Protein AF-A0A3N2QDL2-F1 (afdb_monomer_lite)

pLDDT: mean 72.9, std 15.73, range [26.03, 93.75]

Secondary structure (DSSP, 8-state):
------HHHHHHHHHHHHHHHHHHHHHHHHHHTT-HHHHHHHHHHHHHHHHHHHHHHHHHHHHH--EEE-SSEEEETTT-SS-EEGGGEEEEEEEEEE-TTSPEEEEEEEEETTHHHH--HHHHHHHHHH----GGGGS--

Sequence (141 aa):
MVLTKEKGGLKLLMAICVVLPVYAHGYSAWKGGFTEAGFQVHLYILPFSILFFLFALSIHRSLRNRLAVTDSGLLVEDFSKVEFPWDVIERVSTRPQLLPRGGACLWLVLKTECDSKYTNRKVRKLNRLIGEVDPEIWTGA

Structure (mmCIF, N/CA/C/O backbone):
data_AF-A0A3N2QDL2-F1
#
_entry.id   AF-A0A3N2QDL2-F1
#
loop_
_atom_site.group_PDB
_atom_site.id
_atom_site.type_symbol
_atom_site.label_atom_id
_atom_site.label_alt_id
_atom_site.label_comp_id
_atom_site.label_asym_id
_atom_site.label_entity_id
_atom_site.label_seq_id
_atom_site.pdbx_PDB_ins_code
_atom_site.Cartn_x
_atom_site.Cartn_y
_atom_site.Cartn_z
_atom_site.occupancy
_atom_site.B_iso_or_equiv
_atom_site.auth_seq_id
_atom_site.auth_comp_id
_atom_site.auth_asym_id
_atom_site.auth_atom_id
_atom_site.pdbx_PDB_model_num
ATOM 1 N N . MET A 1 1 ? -23.659 -2.193 9.925 1.00 26.03 1 MET A N 1
ATOM 2 C CA . MET A 1 1 ? -23.364 -1.491 8.635 1.00 26.03 1 MET A CA 1
ATOM 3 C C . MET A 1 1 ? -21.858 -1.474 8.354 1.00 2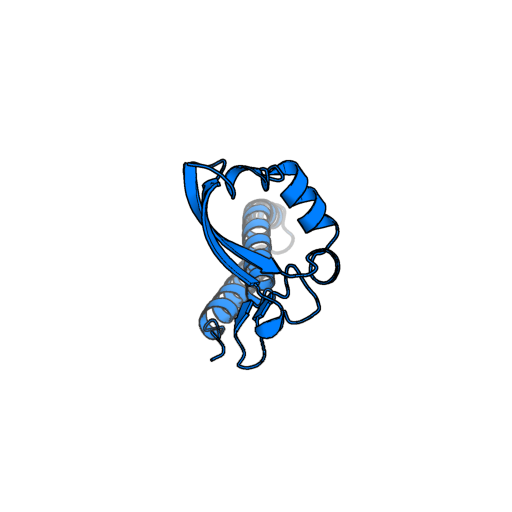6.03 1 MET A C 1
ATOM 5 O O . MET A 1 1 ? -21.137 -0.696 8.964 1.00 26.03 1 MET A O 1
ATOM 9 N N . VAL A 1 2 ? -21.373 -2.306 7.425 1.00 35.72 2 VAL A N 1
ATOM 10 C CA . VAL A 1 2 ? -19.939 -2.376 7.085 1.00 35.72 2 VAL A CA 1
ATOM 11 C C . VAL A 1 2 ? -19.567 -1.192 6.194 1.00 35.72 2 VAL A C 1
ATOM 13 O O . VAL A 1 2 ? -19.998 -1.126 5.046 1.00 35.72 2 VAL A O 1
ATOM 16 N N . LEU A 1 3 ? -18.744 -0.264 6.692 1.00 41.47 3 LEU A N 1
ATOM 17 C CA . LEU A 1 3 ? -18.100 0.762 5.863 1.00 41.47 3 LEU A CA 1
ATOM 18 C C . LEU A 1 3 ? -17.105 0.086 4.907 1.00 41.47 3 LEU A C 1
ATOM 20 O O . LEU A 1 3 ? -15.909 -0.033 5.175 1.00 41.47 3 LEU A O 1
ATOM 24 N N . THR A 1 4 ? -17.596 -0.422 3.780 1.00 46.66 4 THR A N 1
ATOM 25 C CA . THR A 1 4 ? -16.740 -1.001 2.750 1.00 46.66 4 THR A CA 1
ATOM 26 C C . THR A 1 4 ? -16.105 0.123 1.947 1.00 46.66 4 THR A C 1
ATOM 28 O O . THR A 1 4 ? -16.754 0.741 1.109 1.00 46.66 4 THR A O 1
ATOM 31 N N . LYS A 1 5 ? -14.813 0.375 2.181 1.00 56.22 5 LYS A N 1
ATOM 32 C CA . LYS A 1 5 ? -13.988 1.227 1.313 1.00 56.22 5 LYS A CA 1
ATOM 33 C C . LYS A 1 5 ? -14.147 0.746 -0.132 1.00 56.22 5 LYS A C 1
ATOM 35 O O . LYS A 1 5 ? -13.965 -0.447 -0.381 1.00 56.22 5 LYS A O 1
ATOM 40 N N . GLU A 1 6 ? -14.482 1.630 -1.067 1.00 61.78 6 GLU A N 1
ATOM 41 C CA . GLU A 1 6 ? -14.638 1.265 -2.475 1.00 61.78 6 GLU A CA 1
ATOM 42 C C . GLU A 1 6 ? -13.274 0.821 -3.033 1.00 61.78 6 GLU A C 1
ATOM 44 O O . GLU A 1 6 ? -12.347 1.609 -3.224 1.00 61.78 6 GLU A O 1
ATOM 49 N N . LYS A 1 7 ? -13.087 -0.495 -3.191 1.00 64.62 7 LYS A N 1
ATOM 50 C CA . LYS A 1 7 ? -11.758 -1.078 -3.468 1.00 64.62 7 LYS A CA 1
ATOM 51 C C . LYS A 1 7 ? -11.378 -1.029 -4.948 1.00 64.62 7 LYS A C 1
ATOM 53 O O . LYS A 1 7 ? -10.223 -1.301 -5.266 1.00 64.62 7 LYS A O 1
ATOM 58 N N . GLY A 1 8 ? -12.327 -0.733 -5.839 1.00 70.56 8 GLY A N 1
ATOM 59 C CA . GLY A 1 8 ? -12.140 -0.792 -7.293 1.00 70.56 8 GLY A CA 1
ATOM 60 C C . GLY A 1 8 ? -11.048 0.157 -7.787 1.00 70.56 8 GLY A C 1
ATOM 61 O O . GLY A 1 8 ? -10.053 -0.296 -8.352 1.00 70.56 8 GLY A O 1
ATOM 62 N N . GLY A 1 9 ? -11.179 1.454 -7.487 1.00 79.06 9 GLY A N 1
ATOM 63 C CA . GLY A 1 9 ? -10.222 2.477 -7.932 1.00 79.06 9 GLY A CA 1
ATOM 64 C C . GLY A 1 9 ? -8.813 2.296 -7.357 1.00 79.06 9 GLY A C 1
ATOM 65 O O . GLY A 1 9 ? -7.826 2.424 -8.075 1.00 79.06 9 GLY A O 1
ATOM 66 N N . LEU A 1 10 ? -8.701 1.903 -6.085 1.00 80.12 10 LEU A N 1
ATOM 67 C CA . LEU A 1 10 ? -7.406 1.651 -5.438 1.00 80.12 10 LEU A CA 1
ATOM 68 C C . LEU A 1 10 ? -6.683 0.425 -6.022 1.00 80.12 10 LEU A C 1
ATOM 70 O O . LEU A 1 10 ? -5.460 0.442 -6.151 1.00 80.12 10 LEU A O 1
ATOM 74 N N . LYS A 1 11 ? -7.417 -0.628 -6.409 1.00 82.50 11 LYS A N 1
ATOM 75 C CA . LYS A 1 11 ? -6.836 -1.792 -7.101 1.00 82.50 11 LYS A CA 1
ATOM 76 C C . LYS A 1 11 ? -6.331 -1.428 -8.497 1.00 82.50 11 LYS A C 1
ATOM 78 O O . LYS A 1 11 ? -5.246 -1.868 -8.867 1.00 82.50 11 LYS A O 1
ATOM 83 N N . LEU A 1 12 ? -7.085 -0.616 -9.240 1.00 86.56 12 LEU A N 1
ATOM 84 C CA . LEU A 1 12 ? -6.667 -0.114 -10.551 1.00 86.56 12 LEU A CA 1
ATOM 85 C C . LEU A 1 12 ? -5.404 0.748 -10.435 1.00 86.56 12 LEU A C 1
ATOM 87 O O . LEU A 1 12 ? -4.447 0.538 -11.175 1.00 86.56 12 LEU A O 1
ATOM 91 N N . LEU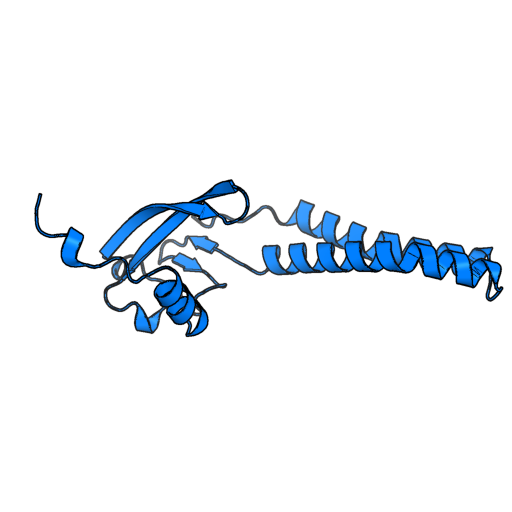 A 1 13 ? -5.366 1.661 -9.462 1.00 85.62 13 LEU A N 1
ATOM 92 C CA . LEU A 1 13 ? -4.204 2.511 -9.202 1.00 85.62 13 LEU A CA 1
ATOM 93 C C . LEU A 1 13 ? -2.960 1.680 -8.858 1.00 85.62 13 LEU A C 1
ATOM 95 O O . LEU A 1 13 ? -1.889 1.913 -9.409 1.00 85.62 13 LEU A O 1
ATOM 99 N N . MET A 1 14 ? -3.111 0.659 -8.009 1.00 88.69 14 MET A N 1
ATOM 100 C CA . MET A 1 14 ? -2.035 -0.286 -7.698 1.00 88.69 14 MET A CA 1
ATOM 101 C C . MET A 1 14 ? -1.534 -1.016 -8.955 1.00 88.69 14 MET A C 1
ATOM 103 O O . MET A 1 14 ? -0.325 -1.162 -9.124 1.00 88.69 14 MET A O 1
ATOM 107 N N . ALA A 1 15 ? -2.436 -1.446 -9.844 1.00 89.62 15 ALA A N 1
ATOM 108 C CA . ALA A 1 15 ? -2.067 -2.096 -11.100 1.00 89.62 15 ALA A CA 1
ATOM 109 C C . ALA A 1 15 ? -1.272 -1.154 -12.017 1.00 89.62 15 ALA A C 1
ATOM 111 O O . ALA A 1 15 ? -0.216 -1.544 -12.512 1.00 89.62 15 ALA A O 1
ATOM 112 N N . ILE A 1 16 ? -1.713 0.098 -12.176 1.00 90.62 16 ILE A N 1
ATOM 113 C CA . ILE A 1 16 ? -0.987 1.120 -12.948 1.00 90.62 16 ILE A CA 1
ATOM 114 C C . ILE A 1 16 ? 0.423 1.307 -12.383 1.00 90.62 16 ILE A C 1
ATOM 116 O O . ILE A 1 16 ? 1.395 1.285 -13.136 1.00 90.62 16 ILE A O 1
ATOM 120 N N . CYS A 1 17 ? 0.556 1.422 -11.060 1.00 91.31 17 CYS A N 1
ATOM 121 C CA . CYS A 1 17 ? 1.852 1.635 -10.428 1.00 91.31 17 CYS A CA 1
ATOM 122 C C . CYS A 1 17 ? 2.838 0.476 -10.615 1.00 91.31 17 CYS A C 1
ATOM 124 O O . CYS A 1 17 ? 4.040 0.703 -10.573 1.00 91.31 17 CYS A O 1
ATOM 126 N N . VAL A 1 18 ? 2.360 -0.750 -10.827 1.00 91.25 18 VAL A N 1
ATOM 127 C CA . VAL A 1 18 ? 3.220 -1.915 -11.085 1.00 91.25 18 VAL A CA 1
ATOM 128 C C . VAL A 1 18 ? 3.525 -2.065 -12.574 1.00 91.25 18 VAL A C 1
ATOM 130 O O . VAL A 1 18 ? 4.667 -2.321 -12.948 1.00 91.25 18 VAL A O 1
ATOM 133 N N . VAL A 1 19 ? 2.520 -1.897 -13.434 1.00 93.75 19 VAL A N 1
ATOM 134 C CA . VAL A 1 19 ? 2.649 -2.135 -14.878 1.00 93.75 19 VAL A CA 1
ATOM 135 C C . VAL A 1 19 ? 3.491 -1.058 -15.552 1.00 93.75 19 VAL A C 1
ATOM 137 O O . VAL A 1 19 ? 4.300 -1.376 -16.418 1.00 93.75 19 VAL A O 1
ATOM 140 N N . LEU A 1 20 ? 3.338 0.206 -15.157 1.00 91.94 20 LEU A N 1
ATOM 141 C CA . LEU A 1 20 ? 3.968 1.334 -15.842 1.00 91.94 20 LEU A CA 1
ATOM 142 C C . LEU A 1 20 ? 5.510 1.298 -15.761 1.00 91.94 20 LEU A C 1
ATOM 144 O O . LEU A 1 20 ? 6.150 1.420 -16.809 1.00 91.94 20 LEU A O 1
ATOM 148 N N . PRO A 1 21 ? 6.131 1.014 -14.597 1.00 91.50 21 PRO A N 1
ATOM 149 C CA . PRO A 1 21 ? 7.570 0.764 -14.518 1.00 91.50 21 PRO A CA 1
ATOM 150 C C . PRO A 1 21 ? 8.023 -0.448 -15.338 1.00 91.50 21 PRO A C 1
ATOM 152 O O . PRO A 1 21 ? 8.994 -0.359 -16.087 1.00 91.50 21 PRO A O 1
ATOM 155 N N . VAL A 1 22 ? 7.311 -1.578 -15.241 1.00 91.19 22 VAL A N 1
ATOM 156 C CA . VAL A 1 22 ? 7.663 -2.810 -15.971 1.00 91.19 22 VAL A CA 1
ATOM 157 C C . VAL A 1 22 ? 7.632 -2.570 -17.477 1.00 91.19 22 VAL A C 1
ATOM 159 O O . VAL A 1 22 ? 8.550 -2.982 -18.182 1.00 91.19 22 VAL A O 1
ATOM 162 N N . TYR A 1 23 ? 6.623 -1.848 -17.963 1.00 92.12 23 TYR A N 1
ATOM 163 C CA . TYR A 1 23 ? 6.519 -1.455 -19.361 1.00 92.12 23 TYR A CA 1
ATOM 164 C C . TYR A 1 23 ? 7.664 -0.528 -19.781 1.00 92.12 23 TYR A C 1
ATOM 166 O O . TYR A 1 23 ? 8.270 -0.758 -20.823 1.00 92.12 23 TYR A O 1
ATOM 174 N N . ALA A 1 24 ? 8.015 0.476 -18.970 1.00 90.06 24 ALA A N 1
ATOM 175 C CA . ALA A 1 24 ? 9.121 1.388 -19.270 1.00 90.06 24 ALA A CA 1
ATOM 176 C C . ALA A 1 24 ? 10.466 0.648 -19.384 1.00 90.06 24 ALA A C 1
ATOM 178 O O . ALA A 1 24 ? 11.219 0.866 -20.336 1.00 90.06 24 ALA A O 1
ATOM 179 N N . HIS A 1 25 ? 10.742 -0.283 -18.466 1.00 89.62 25 HIS A N 1
ATOM 180 C CA . HIS A 1 25 ? 11.914 -1.151 -18.562 1.00 89.62 25 HIS A CA 1
ATOM 181 C C . HIS A 1 25 ? 11.820 -2.082 -19.787 1.00 89.62 25 HIS A C 1
ATOM 183 O O . HIS A 1 25 ? 12.756 -2.143 -20.577 1.00 89.62 25 HIS A O 1
ATOM 189 N N . GLY A 1 26 ? 10.692 -2.754 -20.020 1.00 88.00 26 GLY A N 1
ATOM 190 C CA . GLY A 1 26 ? 10.520 -3.639 -21.178 1.00 88.00 26 GLY A CA 1
ATOM 191 C C . GLY A 1 26 ? 10.706 -2.923 -22.521 1.00 88.00 26 GLY A C 1
ATOM 192 O O . GLY A 1 26 ? 11.390 -3.432 -23.405 1.00 88.00 26 GLY A O 1
ATOM 193 N N . TYR A 1 27 ? 10.168 -1.710 -22.654 1.00 88.12 27 TYR A N 1
ATOM 194 C CA . TYR A 1 27 ? 10.307 -0.885 -23.852 1.00 88.12 27 TYR A CA 1
ATOM 195 C C . TYR A 1 27 ? 11.752 -0.420 -24.068 1.00 88.12 27 TYR A C 1
ATOM 197 O O . TYR A 1 27 ? 12.261 -0.501 -25.185 1.00 88.12 27 TYR A O 1
ATOM 205 N N . SER A 1 28 ? 12.432 0.019 -23.002 1.00 85.62 28 SER A N 1
ATOM 206 C CA . SER A 1 28 ? 13.849 0.397 -23.058 1.00 85.62 28 SER A CA 1
ATOM 207 C C . SER A 1 28 ? 14.729 -0.784 -23.473 1.00 85.62 28 SER A C 1
ATOM 209 O O . SER A 1 28 ? 15.561 -0.640 -24.365 1.00 85.62 28 SER A O 1
ATOM 211 N N . ALA A 1 29 ? 14.492 -1.970 -22.905 1.00 85.94 29 ALA A N 1
ATOM 212 C CA . ALA A 1 29 ? 15.225 -3.183 -23.255 1.00 85.94 29 ALA A CA 1
ATOM 213 C C . ALA A 1 29 ? 14.958 -3.619 -24.706 1.00 85.94 29 ALA A C 1
ATOM 215 O O . ALA A 1 29 ? 15.888 -3.996 -25.415 1.00 85.94 29 ALA A O 1
ATOM 216 N N . TRP A 1 30 ? 13.710 -3.516 -25.178 1.00 85.69 30 TRP A N 1
ATOM 217 C CA . TRP A 1 30 ? 13.354 -3.817 -26.567 1.00 85.69 30 TRP A CA 1
ATOM 218 C C . TRP A 1 30 ? 14.048 -2.863 -27.542 1.00 85.69 30 TRP A C 1
ATOM 220 O O . TRP A 1 30 ? 14.642 -3.303 -28.524 1.00 85.69 30 TRP A O 1
ATOM 230 N N . LYS A 1 31 ? 13.932 -1.547 -27.325 1.00 84.62 31 LYS A N 1
ATOM 231 C CA . LYS A 1 31 ? 14.411 -0.534 -28.278 1.00 84.62 31 LYS A CA 1
ATOM 232 C C . LYS A 1 31 ? 15.917 -0.309 -28.215 1.00 84.62 31 LYS A C 1
ATOM 234 O O . LYS A 1 31 ? 16.525 -0.097 -29.257 1.00 84.62 31 LYS A O 1
ATOM 239 N N . GLY A 1 32 ? 16.493 -0.315 -27.018 1.00 71.88 32 GLY A N 1
ATOM 240 C CA . GLY A 1 32 ? 17.912 -0.044 -26.792 1.00 71.88 32 GLY A CA 1
ATOM 241 C C . GLY A 1 32 ? 18.799 -1.288 -26.801 1.00 71.88 32 GLY A C 1
ATOM 242 O O . GLY A 1 32 ? 20.015 -1.157 -26.946 1.00 71.88 32 GLY A O 1
ATOM 243 N N . GLY A 1 33 ? 18.223 -2.486 -26.651 1.00 72.31 33 GLY A N 1
ATOM 244 C CA . GLY A 1 33 ? 18.987 -3.718 -26.454 1.00 72.31 33 GLY A CA 1
ATOM 245 C C . GLY A 1 33 ? 19.887 -3.659 -25.212 1.00 72.31 33 GLY A C 1
ATOM 246 O O . GLY A 1 33 ? 19.727 -2.809 -24.338 1.00 72.31 33 GLY A O 1
ATOM 247 N N . PHE A 1 34 ? 20.883 -4.544 -25.148 1.00 74.94 34 PHE A N 1
ATOM 248 C CA . PHE A 1 34 ? 21.897 -4.561 -24.082 1.00 74.94 34 PHE A CA 1
ATOM 249 C C . PHE A 1 34 ? 23.086 -3.647 -24.410 1.00 74.94 34 PHE A C 1
ATOM 251 O O . PHE A 1 34 ? 24.242 -4.059 -24.358 1.00 74.94 34 PHE A O 1
ATOM 258 N N . THR A 1 35 ? 22.798 -2.410 -24.805 1.00 83.81 35 THR A N 1
ATOM 259 C CA . THR A 1 35 ? 23.816 -1.387 -25.078 1.00 83.81 35 THR A CA 1
ATOM 260 C C . THR A 1 35 ? 24.076 -0.539 -23.836 1.00 83.81 35 THR A C 1
ATOM 262 O O . THR A 1 35 ? 23.216 -0.416 -22.964 1.00 83.81 35 THR A O 1
ATOM 265 N N . GLU A 1 36 ? 25.250 0.087 -23.751 1.00 84.62 36 GLU A N 1
ATOM 266 C CA . GLU A 1 36 ? 25.611 0.972 -22.633 1.00 84.62 36 GLU A CA 1
ATOM 267 C C . GLU A 1 36 ? 24.612 2.131 -22.466 1.00 84.62 36 GLU A C 1
ATOM 269 O O . GLU A 1 36 ? 24.172 2.424 -21.354 1.00 84.62 36 GLU A O 1
ATOM 274 N N . ALA A 1 37 ? 24.155 2.713 -23.580 1.00 81.31 37 ALA A N 1
ATOM 275 C CA . ALA A 1 37 ? 23.099 3.723 -23.584 1.00 81.31 37 ALA A CA 1
ATOM 276 C C . ALA A 1 37 ? 21.763 3.176 -23.038 1.00 81.31 37 ALA A C 1
ATOM 278 O O . ALA A 1 37 ? 21.093 3.848 -22.254 1.00 81.31 37 ALA A O 1
ATOM 279 N N . GLY A 1 38 ? 21.393 1.938 -23.388 1.00 80.12 38 GLY A N 1
ATOM 280 C CA . GLY A 1 38 ? 20.221 1.261 -22.824 1.00 80.12 38 GLY A CA 1
ATOM 281 C C . GLY A 1 38 ? 20.335 1.051 -21.310 1.00 80.12 38 GLY A C 1
ATOM 282 O O . GLY A 1 38 ? 19.386 1.320 -20.570 1.00 80.12 38 GLY A O 1
ATOM 283 N N . PHE A 1 39 ? 21.514 0.653 -20.822 1.00 83.19 39 PHE A N 1
ATOM 284 C CA . PHE A 1 39 ? 21.786 0.523 -19.387 1.00 83.19 39 PHE A CA 1
ATOM 285 C C . PHE A 1 39 ? 21.689 1.858 -18.640 1.00 83.19 39 PHE A C 1
ATOM 287 O O . PHE A 1 39 ? 21.114 1.899 -17.550 1.00 83.19 39 PHE A O 1
ATOM 294 N N . GLN A 1 40 ? 22.179 2.957 -19.221 1.00 87.38 40 GLN A N 1
ATOM 295 C CA . GLN A 1 40 ? 22.040 4.289 -18.623 1.00 87.38 40 GLN A CA 1
ATOM 296 C C . GLN A 1 40 ? 20.570 4.689 -18.468 1.00 87.38 40 GLN A C 1
ATOM 298 O O . GLN A 1 40 ? 20.160 5.124 -17.393 1.00 87.38 40 GLN A O 1
ATOM 303 N N . VAL A 1 41 ? 19.745 4.469 -19.495 1.00 86.00 41 VAL A N 1
ATOM 304 C CA . VAL A 1 41 ? 18.300 4.742 -19.428 1.00 86.00 41 VAL A CA 1
ATOM 305 C C . VAL A 1 41 ? 17.636 3.926 -18.314 1.0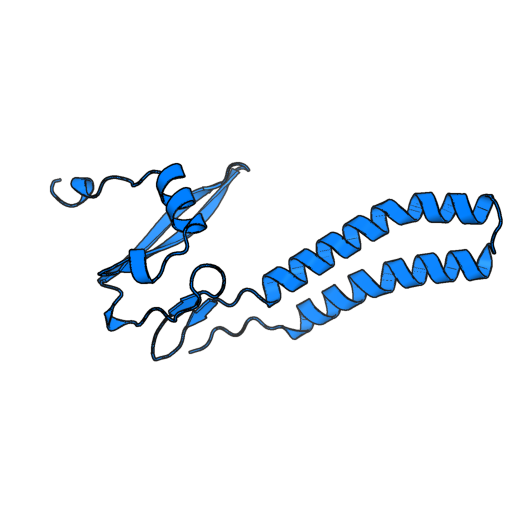0 86.00 41 VAL A C 1
ATOM 307 O O . VAL A 1 41 ? 16.847 4.467 -17.538 1.00 86.00 41 VAL A O 1
ATOM 310 N N . HIS A 1 42 ? 17.999 2.652 -18.151 1.00 86.38 42 HIS A N 1
ATOM 311 C CA . HIS A 1 42 ? 17.495 1.832 -17.049 1.00 86.38 42 HIS A CA 1
ATOM 312 C C . HIS A 1 42 ? 17.876 2.362 -15.665 1.00 86.38 42 HIS A C 1
ATOM 314 O O . HIS A 1 42 ? 17.030 2.341 -14.769 1.00 86.38 42 HIS A O 1
ATOM 320 N N . LEU A 1 43 ? 19.107 2.852 -15.488 1.00 88.06 43 LEU A N 1
ATOM 321 C CA . LEU A 1 43 ? 19.558 3.453 -14.230 1.00 88.06 43 LEU A CA 1
ATOM 322 C C . LEU A 1 43 ? 18.760 4.716 -13.883 1.00 88.06 43 LEU A C 1
ATOM 324 O O . LEU A 1 43 ? 18.425 4.913 -12.717 1.00 88.06 43 LEU A O 1
ATOM 328 N N . TYR A 1 44 ? 18.391 5.525 -14.879 1.00 89.31 44 TYR A N 1
ATOM 329 C CA . TYR A 1 44 ? 17.540 6.700 -14.668 1.00 89.31 44 TYR A CA 1
ATOM 330 C C . TYR A 1 44 ? 16.087 6.342 -14.331 1.00 89.31 44 TYR A C 1
ATOM 332 O O . TYR A 1 44 ? 15.463 7.031 -13.525 1.00 89.31 44 TYR A O 1
ATOM 340 N N . ILE A 1 45 ? 15.541 5.265 -14.906 1.00 89.38 45 ILE A N 1
ATOM 341 C CA . ILE A 1 45 ? 14.158 4.823 -14.650 1.00 89.38 45 ILE A CA 1
ATOM 342 C C . ILE A 1 45 ? 14.036 4.122 -13.286 1.00 89.38 45 ILE A C 1
ATOM 344 O O . ILE A 1 45 ? 13.026 4.281 -12.598 1.00 89.38 45 ILE A O 1
ATOM 348 N N . LEU A 1 46 ? 15.070 3.392 -12.855 1.00 90.25 46 LEU A N 1
ATOM 349 C CA . LEU A 1 46 ? 15.086 2.597 -11.623 1.00 90.25 46 LEU A CA 1
ATOM 350 C C . LEU A 1 46 ? 14.570 3.329 -10.361 1.00 90.25 46 LEU A C 1
ATOM 352 O O . LEU A 1 46 ? 13.711 2.763 -9.678 1.00 90.25 46 LEU A O 1
ATOM 356 N N . PRO A 1 47 ? 15.019 4.553 -10.011 1.00 91.94 47 PRO A N 1
ATOM 357 C CA . PRO A 1 47 ? 14.522 5.247 -8.822 1.00 91.94 47 PRO A CA 1
ATOM 358 C C . PRO A 1 47 ? 13.024 5.561 -8.901 1.00 91.94 47 PRO A C 1
ATOM 360 O O . PRO A 1 47 ? 12.314 5.412 -7.905 1.00 91.94 47 PRO A O 1
ATOM 363 N N . PHE A 1 48 ? 12.514 5.924 -10.082 1.00 89.12 48 PHE A N 1
ATOM 364 C CA . PHE A 1 48 ? 11.079 6.125 -10.279 1.00 89.12 48 PHE A CA 1
ATOM 365 C C . PHE A 1 48 ? 10.326 4.808 -10.102 1.00 89.12 48 PHE A C 1
ATOM 367 O O . PHE A 1 48 ? 9.352 4.766 -9.352 1.00 89.12 48 PHE A O 1
ATOM 374 N N . SER A 1 49 ? 10.817 3.715 -10.689 1.00 90.62 49 SER A N 1
ATOM 375 C CA . SER A 1 49 ? 10.250 2.377 -10.502 1.00 90.62 49 SER A CA 1
ATOM 376 C C . SER A 1 49 ? 10.127 2.015 -9.021 1.00 90.62 49 SER A C 1
ATOM 378 O O . SER A 1 49 ? 9.060 1.594 -8.577 1.00 90.62 49 SER A O 1
ATOM 380 N N . ILE A 1 50 ? 11.177 2.251 -8.228 1.00 91.88 50 ILE A N 1
ATOM 381 C CA . ILE A 1 50 ? 11.170 2.000 -6.779 1.00 91.88 50 ILE A CA 1
ATOM 382 C C . ILE A 1 50 ? 10.073 2.814 -6.082 1.00 91.88 50 ILE A C 1
ATOM 384 O O . ILE A 1 50 ? 9.316 2.254 -5.288 1.00 91.88 50 ILE A O 1
ATOM 388 N N . LEU A 1 51 ? 9.940 4.109 -6.383 1.00 91.94 51 LEU A N 1
ATOM 389 C CA . LEU A 1 51 ? 8.895 4.955 -5.795 1.00 91.94 51 LEU A CA 1
ATOM 390 C C . LEU A 1 51 ? 7.489 4.446 -6.131 1.00 91.94 51 LEU A C 1
ATOM 392 O O . LEU A 1 51 ? 6.636 4.360 -5.245 1.00 91.94 51 LEU A O 1
ATOM 396 N N . PHE A 1 52 ? 7.260 4.049 -7.381 1.00 91.25 52 PHE A N 1
ATOM 397 C CA . PHE A 1 52 ? 5.992 3.475 -7.825 1.00 91.25 52 PHE A CA 1
ATOM 398 C C . PHE A 1 52 ? 5.670 2.154 -7.107 1.00 91.25 52 PHE A C 1
ATOM 400 O O . PHE A 1 52 ? 4.540 1.968 -6.646 1.00 91.25 52 PHE A O 1
ATOM 407 N N . PHE A 1 53 ? 6.657 1.273 -6.915 1.00 91.06 53 PHE A N 1
ATOM 408 C CA . PHE A 1 53 ? 6.480 0.040 -6.140 1.00 91.06 53 PHE A CA 1
ATOM 409 C C . PHE A 1 53 ? 6.211 0.306 -4.656 1.00 91.06 53 PHE A C 1
ATOM 411 O O . PHE A 1 53 ? 5.335 -0.331 -4.068 1.00 91.06 53 PHE A O 1
ATOM 418 N N . LEU A 1 54 ? 6.910 1.263 -4.040 1.00 90.38 54 LEU A N 1
ATOM 419 C CA . LEU A 1 54 ? 6.654 1.668 -2.655 1.00 90.38 54 LEU A CA 1
ATOM 420 C C . LEU A 1 54 ? 5.241 2.239 -2.490 1.00 90.38 54 LEU A C 1
ATOM 422 O O . LEU A 1 54 ? 4.561 1.943 -1.504 1.00 90.38 54 LEU A O 1
ATOM 426 N N . PHE A 1 55 ? 4.770 3.011 -3.468 1.00 88.38 55 PHE A N 1
ATOM 427 C CA . PHE A 1 55 ? 3.415 3.546 -3.474 1.00 88.38 55 PHE A CA 1
ATOM 428 C C . PHE A 1 55 ? 2.361 2.442 -3.642 1.00 88.38 55 PHE A C 1
ATOM 430 O O . PHE A 1 55 ? 1.411 2.379 -2.858 1.00 88.38 55 PHE A O 1
ATOM 437 N N . ALA A 1 56 ? 2.568 1.504 -4.571 1.00 88.94 56 ALA A N 1
ATOM 438 C CA . ALA A 1 56 ? 1.720 0.322 -4.725 1.00 88.94 56 ALA A CA 1
ATOM 439 C C . ALA A 1 56 ? 1.663 -0.513 -3.434 1.00 88.94 56 ALA A C 1
ATOM 441 O O . ALA A 1 56 ? 0.586 -0.940 -3.016 1.00 88.94 56 ALA A O 1
ATOM 442 N N . LEU A 1 57 ? 2.799 -0.691 -2.751 1.00 86.81 57 LEU A N 1
ATOM 443 C CA . LEU A 1 57 ? 2.875 -1.389 -1.467 1.00 86.81 57 LEU A CA 1
ATOM 444 C C . LEU A 1 57 ? 2.096 -0.654 -0.366 1.00 86.81 57 LEU A C 1
ATOM 446 O O . LEU A 1 57 ? 1.430 -1.295 0.448 1.00 86.81 57 LEU A O 1
ATOM 450 N N . SER A 1 58 ? 2.155 0.679 -0.340 1.00 82.38 58 SER A N 1
ATOM 451 C CA . SER A 1 58 ? 1.374 1.507 0.584 1.00 82.38 58 SER A CA 1
ATOM 452 C C . SER A 1 58 ? -0.131 1.344 0.353 1.00 82.38 58 SER A C 1
ATOM 454 O O . SER A 1 58 ? -0.878 1.086 1.300 1.00 82.38 58 SER A O 1
ATOM 456 N N . ILE A 1 59 ? -0.576 1.388 -0.908 1.00 83.19 59 ILE A N 1
ATOM 457 C CA . ILE A 1 59 ? -1.976 1.139 -1.283 1.00 83.19 59 ILE A CA 1
ATOM 458 C C . ILE A 1 59 ? -2.394 -0.277 -0.886 1.00 83.19 59 ILE A C 1
ATOM 460 O O . ILE A 1 59 ? -3.450 -0.456 -0.281 1.00 83.19 59 ILE A O 1
ATOM 464 N N . HIS A 1 60 ? -1.563 -1.280 -1.177 1.00 84.06 60 HIS A N 1
ATOM 465 C CA . HIS A 1 60 ? -1.831 -2.670 -0.821 1.00 84.06 60 HIS A CA 1
ATOM 466 C C . HIS A 1 60 ? -2.026 -2.840 0.691 1.00 84.06 60 HIS A C 1
ATOM 468 O O . HIS A 1 60 ? -2.999 -3.459 1.121 1.00 84.06 60 HIS A O 1
ATOM 474 N N . ARG A 1 61 ? -1.145 -2.240 1.503 1.00 77.06 61 ARG A N 1
ATOM 475 C CA . ARG A 1 61 ? -1.294 -2.209 2.965 1.00 77.06 61 ARG A CA 1
ATOM 476 C C . ARG A 1 61 ? -2.592 -1.508 3.361 1.00 77.06 61 ARG A C 1
ATOM 478 O O . ARG A 1 61 ? -3.406 -2.104 4.048 1.00 77.06 61 ARG A O 1
ATOM 485 N N . SER A 1 62 ? -2.864 -0.315 2.836 1.00 72.00 62 SER A N 1
ATOM 486 C CA . SER A 1 62 ? -4.098 0.428 3.136 1.00 72.00 62 SER A CA 1
ATOM 487 C C . SER A 1 62 ? -5.386 -0.319 2.753 1.00 72.00 62 SER A C 1
ATOM 489 O O . SER A 1 62 ? -6.411 -0.146 3.405 1.00 72.00 62 SER A O 1
ATOM 491 N N . LEU A 1 63 ? -5.360 -1.137 1.697 1.00 71.81 63 LEU A N 1
ATOM 492 C CA . LEU A 1 63 ? -6.487 -1.978 1.278 1.00 71.81 63 LEU A CA 1
ATOM 493 C C . LEU A 1 63 ? -6.680 -3.211 2.163 1.00 71.81 63 LEU A C 1
ATOM 495 O O . LEU A 1 63 ? -7.802 -3.720 2.271 1.00 71.81 63 LEU A O 1
ATOM 499 N N . ARG A 1 64 ? -5.585 -3.721 2.731 1.00 69.75 64 ARG A N 1
ATOM 500 C CA . ARG A 1 64 ? -5.593 -4.858 3.646 1.00 69.75 64 ARG A CA 1
ATOM 501 C C . ARG A 1 64 ? -6.071 -4.447 5.031 1.00 69.75 64 ARG A C 1
ATOM 503 O O . ARG A 1 64 ? -6.765 -5.225 5.658 1.00 69.75 64 ARG A O 1
ATOM 510 N N . ASN A 1 65 ? -5.761 -3.231 5.455 1.00 62.94 65 ASN A N 1
ATOM 511 C CA . ASN A 1 65 ? -6.139 -2.703 6.754 1.00 62.94 65 ASN A CA 1
ATOM 512 C C . ASN A 1 65 ? -7.645 -2.399 6.779 1.00 62.94 65 ASN A C 1
ATOM 514 O O . ASN A 1 65 ? -8.100 -1.407 6.200 1.00 62.94 65 ASN A O 1
ATOM 518 N N . ARG A 1 66 ? -8.443 -3.270 7.408 1.00 63.31 66 ARG A N 1
ATOM 519 C CA . ARG A 1 66 ? -9.889 -3.067 7.555 1.00 63.31 66 ARG A CA 1
ATOM 520 C C . ARG A 1 66 ? -10.222 -2.518 8.934 1.00 63.31 66 ARG A C 1
ATOM 522 O O . ARG A 1 66 ? -9.913 -3.134 9.950 1.00 63.31 66 ARG A O 1
ATOM 529 N N . LEU A 1 67 ? -10.914 -1.383 8.930 1.00 69.50 67 LEU A N 1
ATOM 530 C CA . LEU A 1 67 ? -11.828 -1.015 9.999 1.00 69.50 67 LEU A CA 1
ATOM 531 C C . LEU A 1 67 ? -13.222 -1.444 9.536 1.00 69.50 67 LEU A C 1
ATOM 533 O O . LEU A 1 67 ? -13.736 -0.915 8.551 1.00 69.50 67 LEU A O 1
ATOM 537 N N . ALA A 1 68 ? -13.786 -2.457 10.179 1.00 70.94 68 ALA A N 1
ATOM 538 C CA . ALA A 1 68 ? -15.112 -2.969 9.885 1.00 70.94 68 ALA A CA 1
ATOM 539 C C . ALA A 1 68 ? -16.015 -2.730 11.092 1.00 70.94 68 ALA A C 1
ATOM 541 O O . ALA A 1 68 ? -15.733 -3.191 12.191 1.00 70.94 68 ALA A O 1
ATOM 542 N N . VAL A 1 69 ? -17.097 -1.994 10.863 1.00 73.38 69 VAL A N 1
ATOM 543 C CA . VAL A 1 69 ? -18.186 -1.807 11.821 1.00 73.38 69 VAL A CA 1
ATOM 544 C C . VAL A 1 69 ? -19.246 -2.846 11.470 1.00 73.38 69 VAL A C 1
ATOM 546 O O . VAL A 1 69 ? -19.807 -2.820 10.373 1.00 73.38 69 VAL A O 1
ATOM 549 N N . THR A 1 70 ? -19.481 -3.805 12.346 1.00 76.44 70 THR A N 1
ATOM 550 C CA . THR A 1 70 ? -20.512 -4.835 12.192 1.00 76.44 70 THR A CA 1
ATOM 551 C C . THR A 1 70 ? -21.629 -4.565 13.199 1.00 76.44 70 THR A C 1
ATOM 553 O O . THR A 1 70 ? -21.556 -3.639 14.009 1.00 76.44 70 THR A O 1
ATOM 556 N N . ASP A 1 71 ? -22.689 -5.363 13.146 1.00 78.88 71 ASP A N 1
ATOM 557 C CA . ASP A 1 71 ? -23.769 -5.256 14.128 1.00 78.88 71 ASP A CA 1
ATOM 558 C C . ASP A 1 71 ? -23.369 -5.912 15.470 1.00 78.88 71 ASP A C 1
ATOM 560 O O . ASP A 1 71 ? -23.942 -5.592 16.505 1.00 78.88 71 ASP A O 1
ATOM 564 N N . SER A 1 72 ? -22.334 -6.766 15.469 1.00 78.69 72 SER A N 1
ATOM 565 C CA . SER A 1 72 ? -21.755 -7.420 16.651 1.00 78.69 72 SER A CA 1
ATOM 566 C C . SER A 1 72 ? -20.618 -6.636 17.312 1.00 78.69 72 SER A C 1
ATOM 568 O O . SER A 1 72 ? -20.381 -6.807 18.507 1.00 78.69 72 SER A O 1
ATOM 570 N N . GLY A 1 73 ? -19.916 -5.773 16.575 1.00 80.94 73 GLY A N 1
ATOM 571 C CA . GLY A 1 73 ? -18.776 -5.045 17.115 1.00 80.94 73 GLY A CA 1
ATOM 572 C C . GLY A 1 73 ? -17.985 -4.220 16.102 1.00 80.94 73 GLY A C 1
ATOM 573 O O . GLY A 1 73 ? -18.411 -3.918 14.986 1.00 80.94 73 GLY A O 1
ATOM 574 N N . LEU A 1 74 ? -16.777 -3.841 16.508 1.00 80.62 74 LEU A N 1
ATOM 575 C CA . LEU A 1 74 ? -15.798 -3.142 15.691 1.00 80.62 74 LEU A CA 1
ATOM 576 C C . LEU A 1 74 ? -14.575 -4.036 15.479 1.00 80.62 74 LEU A C 1
ATOM 578 O O . LEU A 1 74 ? -13.867 -4.360 16.422 1.00 80.62 74 LEU A O 1
ATOM 582 N N . LEU A 1 75 ? -14.248 -4.387 14.242 1.00 74.31 75 LEU A N 1
ATOM 583 C CA . LEU A 1 75 ? -12.995 -5.060 13.912 1.00 74.31 75 LEU A CA 1
ATOM 584 C C . LEU A 1 75 ? -11.998 -4.046 13.353 1.00 74.31 75 LEU A C 1
ATOM 586 O O . LEU A 1 75 ? -12.246 -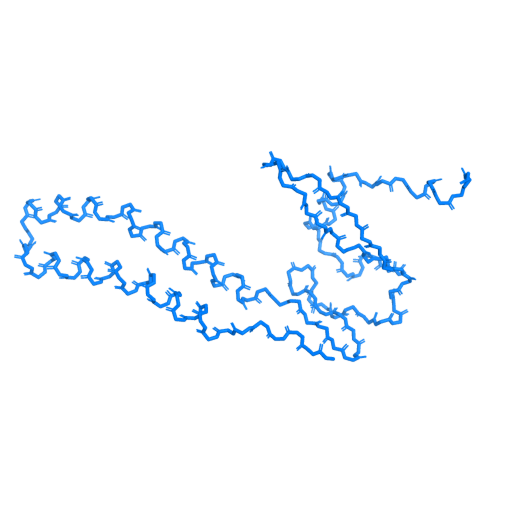3.425 12.320 1.00 74.31 75 LEU A O 1
ATOM 590 N N . VAL A 1 76 ? -10.847 -3.913 14.011 1.00 73.44 76 VAL A N 1
ATOM 591 C CA . VAL A 1 76 ? -9.724 -3.111 13.511 1.00 73.44 76 VAL A CA 1
ATOM 592 C C . VAL A 1 76 ? -8.524 -4.025 13.292 1.00 73.44 76 VAL A C 1
ATOM 594 O O . VAL A 1 76 ? -7.722 -4.240 14.202 1.00 73.44 76 VAL A O 1
ATOM 597 N N . GLU A 1 77 ? -8.405 -4.564 12.075 1.00 66.50 77 GLU A N 1
ATOM 598 C CA . GLU A 1 77 ? -7.419 -5.602 11.719 1.00 66.50 77 GLU A CA 1
ATOM 599 C C . GLU A 1 77 ? -5.958 -5.160 11.941 1.00 66.50 77 GLU A C 1
ATOM 601 O O . GLU A 1 77 ? -5.076 -5.999 12.130 1.00 66.50 77 GLU A O 1
ATOM 606 N N . ASP A 1 78 ? -5.695 -3.849 11.973 1.00 64.00 78 ASP A N 1
ATOM 607 C CA . ASP A 1 78 ? -4.366 -3.287 12.252 1.00 64.00 78 ASP A CA 1
ATOM 608 C C . ASP A 1 78 ? -3.914 -3.442 13.708 1.00 64.00 78 ASP A C 1
ATOM 610 O O . ASP A 1 78 ? -2.713 -3.527 13.990 1.00 64.00 78 ASP A O 1
ATOM 614 N N . PHE A 1 79 ? -4.861 -3.471 14.645 1.00 62.25 79 PHE A N 1
ATOM 615 C CA . PHE A 1 79 ? -4.569 -3.383 16.076 1.00 62.25 79 PHE A CA 1
ATOM 616 C C . PHE A 1 79 ? -4.979 -4.634 16.847 1.00 62.25 79 PHE A C 1
ATOM 618 O O . PHE A 1 79 ? -4.304 -4.988 17.821 1.00 62.25 79 PHE A O 1
ATOM 625 N N . SER A 1 80 ? -6.014 -5.328 16.375 1.00 60.72 80 SER A N 1
ATOM 626 C CA . SER A 1 80 ? -6.551 -6.533 16.991 1.00 60.72 80 SER A CA 1
ATOM 627 C C . SER A 1 80 ? -6.891 -7.582 15.937 1.00 60.72 80 SER A C 1
ATOM 629 O O . SER A 1 80 ? -7.440 -7.281 14.881 1.00 60.72 80 SER A O 1
ATOM 631 N N . LYS A 1 81 ? -6.584 -8.845 16.250 1.00 65.44 81 LYS A N 1
ATOM 632 C CA . LYS A 1 81 ? -7.077 -10.007 15.489 1.00 65.44 81 LYS A CA 1
ATOM 633 C C . LYS A 1 81 ? -8.494 -10.414 15.906 1.00 65.44 81 LYS A C 1
ATOM 635 O O . LYS A 1 81 ? -9.054 -11.328 15.312 1.00 65.44 81 LYS A O 1
ATOM 640 N N . VAL A 1 82 ? -9.020 -9.784 16.954 1.00 70.12 82 VAL A N 1
ATOM 641 C CA . VAL A 1 82 ? -10.309 -10.083 17.574 1.00 70.12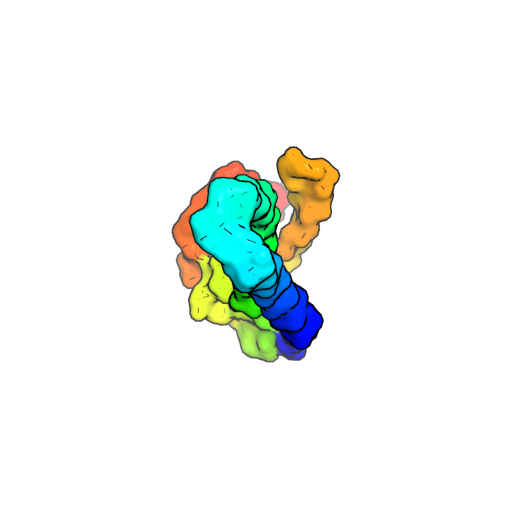 82 VAL A CA 1
ATOM 642 C C . VAL A 1 82 ? -11.202 -8.859 17.416 1.00 70.12 82 VAL A C 1
ATOM 644 O O . VAL A 1 82 ? -10.756 -7.727 17.619 1.00 70.12 82 VAL A O 1
ATOM 647 N N . GLU A 1 83 ? -12.445 -9.095 17.022 1.00 74.56 83 GLU A N 1
ATOM 648 C CA . GLU A 1 83 ? -13.484 -8.073 16.967 1.00 74.56 83 GLU A CA 1
ATOM 649 C C . GLU A 1 83 ? -13.757 -7.529 18.374 1.00 74.56 83 GLU A C 1
ATOM 651 O O . GLU A 1 83 ? -13.785 -8.295 19.333 1.00 74.56 83 GLU A O 1
ATOM 656 N N . PHE A 1 84 ? -13.901 -6.212 18.501 1.00 80.00 84 PHE A N 1
ATOM 657 C CA . PHE A 1 84 ? -14.270 -5.533 19.738 1.00 80.00 84 PHE A CA 1
ATOM 658 C C . PHE A 1 84 ? -15.797 -5.546 19.856 1.00 80.00 84 PHE A C 1
ATOM 660 O O . PHE A 1 84 ? -16.445 -4.818 19.102 1.00 80.00 84 PHE A O 1
ATOM 667 N N . PRO A 1 85 ? -16.388 -6.342 20.757 1.00 84.19 85 PRO A N 1
ATOM 668 C CA . PRO A 1 85 ? -17.837 -6.391 20.915 1.00 84.19 85 PRO A CA 1
ATOM 669 C C . PRO A 1 85 ? -18.376 -5.051 21.437 1.00 84.19 85 PRO A C 1
ATOM 671 O O . PRO A 1 85 ? -17.700 -4.384 22.226 1.00 84.19 85 PRO A O 1
ATOM 674 N N . TRP A 1 86 ? -19.574 -4.638 21.013 1.00 84.44 86 TRP A N 1
ATOM 675 C CA . TRP A 1 86 ? -20.153 -3.353 21.443 1.00 84.44 86 TRP A CA 1
ATOM 676 C C . TRP A 1 86 ? -20.392 -3.276 22.955 1.00 84.44 86 TRP A C 1
ATOM 678 O O . TRP A 1 86 ? -20.196 -2.220 23.548 1.00 84.44 86 TRP A O 1
ATOM 688 N N . ASP A 1 87 ? -20.761 -4.395 23.575 1.00 85.44 87 ASP A N 1
ATOM 689 C CA . ASP A 1 87 ? -20.995 -4.556 25.014 1.00 85.44 87 ASP A CA 1
ATOM 690 C C . ASP A 1 87 ? -19.732 -4.362 25.861 1.00 85.44 87 ASP A C 1
ATOM 692 O O . ASP A 1 87 ? -19.823 -3.998 27.029 1.00 85.44 87 ASP A O 1
ATOM 696 N N . VAL A 1 88 ? -18.551 -4.546 25.269 1.00 83.25 88 VAL A N 1
ATOM 697 C CA . VAL A 1 88 ? -17.257 -4.389 25.950 1.00 83.25 88 VAL A CA 1
ATOM 698 C C . VAL A 1 88 ? -16.744 -2.941 25.888 1.00 83.25 88 VAL A C 1
ATOM 700 O O . VAL A 1 88 ? -15.821 -2.571 26.620 1.00 83.25 88 VAL A O 1
ATOM 703 N N . ILE A 1 89 ? -17.311 -2.105 25.012 1.00 82.88 89 ILE A N 1
ATOM 704 C CA . ILE A 1 89 ? -16.920 -0.702 24.855 1.00 82.88 89 ILE A CA 1
ATOM 705 C C . ILE A 1 89 ? -17.709 0.146 25.854 1.00 82.88 89 ILE A C 1
ATOM 707 O O . ILE A 1 89 ? -18.846 0.535 25.609 1.00 82.88 89 ILE A O 1
ATOM 711 N N . GLU A 1 90 ? -17.070 0.498 26.966 1.00 82.94 90 GLU A N 1
ATOM 712 C CA . GLU A 1 90 ? -17.667 1.359 27.993 1.00 82.94 90 GLU A CA 1
ATOM 713 C C . GLU A 1 90 ? -17.842 2.796 27.499 1.00 82.94 90 GLU A C 1
ATOM 715 O O . GLU A 1 90 ? -18.784 3.500 27.871 1.00 82.94 90 GLU A O 1
ATOM 720 N N . ARG A 1 91 ? -16.879 3.275 26.701 1.00 81.06 91 ARG A N 1
ATOM 721 C CA . ARG A 1 91 ? -16.842 4.671 26.275 1.00 81.06 91 ARG A CA 1
ATOM 722 C C . ARG A 1 91 ? -16.147 4.860 24.938 1.00 81.06 91 ARG A C 1
ATOM 724 O O . ARG A 1 91 ? -15.070 4.324 24.691 1.00 81.06 91 ARG A O 1
ATOM 731 N N . VAL A 1 92 ? -16.718 5.751 24.135 1.00 80.19 92 VAL A N 1
ATOM 732 C CA . VAL A 1 92 ? -16.127 6.272 22.903 1.00 80.19 92 VAL A CA 1
ATOM 733 C C . VAL A 1 92 ? -15.839 7.758 23.095 1.00 80.19 92 VAL A C 1
ATOM 735 O O . VAL A 1 92 ? -16.694 8.511 23.558 1.00 80.19 92 VAL A O 1
ATOM 738 N N . SER A 1 93 ? -14.631 8.200 22.760 1.00 80.81 93 SER A N 1
ATOM 739 C CA . SER A 1 93 ? -14.288 9.623 22.726 1.00 80.81 93 SER A CA 1
ATOM 740 C C . SER A 1 93 ? -13.427 9.942 21.514 1.00 80.81 93 SER A C 1
ATOM 742 O O . SER A 1 93 ? -12.755 9.070 20.971 1.00 80.81 93 SER A O 1
ATOM 744 N N . THR A 1 94 ? -13.442 11.195 21.075 1.00 78.50 94 THR A N 1
ATOM 745 C CA . THR A 1 94 ? -12.574 11.673 19.998 1.00 78.50 94 THR A CA 1
ATOM 746 C C . THR A 1 94 ? -11.541 12.630 20.564 1.00 78.50 94 THR A C 1
ATOM 748 O O . THR A 1 94 ? -11.910 13.572 21.266 1.00 78.50 94 THR A O 1
ATOM 751 N N . ARG A 1 95 ? -10.258 12.424 20.255 1.00 73.56 95 ARG A N 1
ATOM 752 C CA . ARG A 1 95 ? -9.179 13.325 20.677 1.00 73.56 95 ARG A CA 1
ATOM 753 C C . ARG A 1 95 ? -8.434 13.902 19.474 1.00 73.56 95 ARG A C 1
ATOM 755 O O . ARG A 1 95 ? -7.968 13.133 18.633 1.00 73.56 95 ARG A O 1
ATOM 762 N N . PRO A 1 96 ? -8.296 15.233 19.372 1.00 71.31 96 PRO A N 1
ATOM 763 C CA . PRO A 1 96 ? -7.406 15.829 18.391 1.00 71.31 96 PRO A CA 1
ATOM 764 C C . PRO A 1 96 ? -5.953 15.580 18.817 1.00 71.31 96 PRO A C 1
ATOM 766 O O . PRO A 1 96 ? -5.542 15.963 19.909 1.00 71.31 96 PRO A O 1
ATOM 769 N N . GLN A 1 97 ? -5.170 14.942 17.953 1.00 66.94 97 GLN A N 1
ATOM 770 C CA . GLN A 1 97 ? -3.732 14.766 18.125 1.00 66.94 97 GLN A CA 1
ATOM 771 C C . GLN A 1 97 ? -3.014 15.575 17.048 1.00 66.94 97 GLN A C 1
ATOM 773 O O . GLN A 1 97 ? -3.235 15.374 15.848 1.00 66.94 97 GLN A O 1
ATOM 778 N N . LEU A 1 98 ? -2.123 16.466 17.474 1.00 61.06 98 LEU A N 1
ATOM 779 C CA . LEU A 1 98 ? -1.206 17.145 16.568 1.00 61.06 98 LEU A CA 1
ATOM 780 C C . LEU A 1 98 ? -0.199 16.123 16.032 1.00 61.06 98 LEU A C 1
ATOM 782 O O . LEU A 1 98 ? 0.510 15.464 16.794 1.00 61.06 98 LEU A O 1
ATOM 786 N N . LEU A 1 99 ? -0.157 15.957 14.712 1.00 61.38 99 LEU A N 1
ATOM 787 C CA . LEU A 1 99 ? 0.848 15.134 14.055 1.00 61.38 99 LEU A CA 1
ATOM 788 C C . LEU A 1 99 ? 2.166 15.920 13.948 1.00 61.38 99 LEU A C 1
ATOM 790 O O . LEU A 1 99 ? 2.132 17.129 13.714 1.00 61.38 99 LEU A O 1
ATOM 794 N N . PRO A 1 100 ? 3.333 15.247 13.986 1.00 48.84 100 PRO A N 1
ATOM 795 C CA . PRO A 1 100 ? 4.648 15.895 13.879 1.00 48.84 100 PRO A CA 1
ATOM 796 C C . PRO A 1 100 ? 4.864 16.747 12.615 1.00 48.84 100 PRO A C 1
ATOM 798 O O . PRO A 1 100 ? 5.842 17.478 12.527 1.00 48.84 100 PRO A O 1
ATOM 801 N N . ARG A 1 101 ? 3.983 16.634 11.611 1.00 58.41 101 ARG A N 1
ATOM 802 C CA . ARG A 1 101 ? 4.033 17.376 10.341 1.00 58.41 101 ARG A CA 1
ATOM 803 C C . ARG A 1 101 ? 2.910 18.418 10.192 1.00 58.41 101 ARG A C 1
ATOM 805 O O . ARG A 1 101 ? 2.550 18.759 9.073 1.00 58.41 101 ARG A O 1
ATOM 812 N N . GLY A 1 102 ? 2.347 18.905 11.302 1.00 44.22 102 GLY A N 1
ATOM 813 C CA . GLY A 1 102 ? 1.477 20.093 11.334 1.00 44.22 102 GLY A CA 1
ATOM 814 C C . GLY A 1 102 ? -0.010 19.870 11.028 1.00 44.22 102 GLY A C 1
ATOM 815 O O . GLY A 1 102 ? -0.787 20.815 11.095 1.00 44.22 102 GLY A O 1
ATOM 816 N N . GLY A 1 103 ? -0.435 18.642 10.724 1.00 57.06 103 GLY A N 1
ATOM 817 C CA . GLY A 1 103 ? -1.858 18.299 10.621 1.00 57.06 103 GLY A CA 1
ATOM 818 C C . GLY A 1 103 ? -2.460 17.914 11.976 1.00 57.06 103 GLY A C 1
ATOM 819 O O . GLY A 1 103 ? -1.776 17.314 12.805 1.00 57.06 103 GLY A O 1
ATOM 820 N N . ALA A 1 104 ? -3.746 18.196 12.190 1.00 59.16 104 ALA A N 1
ATOM 821 C CA . ALA A 1 104 ? -4.514 17.618 13.292 1.00 59.16 104 ALA A CA 1
ATOM 822 C C . ALA A 1 104 ? -5.190 16.323 12.814 1.00 59.16 104 ALA A C 1
ATOM 824 O O . ALA A 1 104 ? -5.932 16.330 11.833 1.00 59.16 104 ALA A O 1
ATOM 825 N N . CYS A 1 105 ? -4.926 15.205 13.488 1.00 63.94 105 CYS A N 1
ATOM 826 C CA . CYS A 1 105 ? -5.655 13.956 13.282 1.00 63.94 105 CYS A CA 1
ATOM 827 C C . CYS A 1 105 ? -6.682 13.793 14.403 1.00 63.94 105 CYS A C 1
ATOM 829 O O . CYS A 1 105 ? -6.340 13.977 15.571 1.00 63.94 105 CYS A O 1
ATOM 831 N N . LEU A 1 106 ? -7.924 13.440 14.071 1.00 70.44 106 LEU A N 1
ATOM 832 C CA . LEU A 1 106 ? -8.937 13.109 15.069 1.00 70.44 106 LEU A CA 1
ATOM 833 C C . LEU A 1 106 ? -8.852 11.609 15.369 1.00 70.44 106 LEU A C 1
ATOM 835 O O . LEU A 1 106 ? -9.188 10.778 14.527 1.00 70.44 106 LEU A O 1
ATOM 839 N N . TRP A 1 107 ? -8.375 11.258 16.556 1.00 73.62 107 TRP A N 1
ATOM 840 C CA . TRP A 1 107 ? -8.278 9.871 16.993 1.00 73.62 107 TRP A CA 1
ATOM 841 C C . TRP A 1 107 ? -9.585 9.441 17.642 1.00 73.62 107 TRP A C 1
ATOM 843 O O . TRP A 1 107 ? -10.076 10.112 18.549 1.00 73.62 107 TRP A O 1
ATOM 853 N N . LEU A 1 108 ? -10.124 8.304 17.206 1.00 74.56 108 LEU A N 1
ATOM 854 C CA . LEU A 1 108 ? -11.207 7.621 17.903 1.00 74.56 108 LEU A CA 1
ATOM 855 C C . LEU A 1 108 ? -10.599 6.773 19.026 1.00 74.56 108 LEU A C 1
ATOM 857 O O . LEU A 1 108 ? -9.840 5.842 18.764 1.00 74.56 108 LEU A O 1
ATOM 861 N N . VAL A 1 109 ? -10.916 7.114 20.270 1.00 77.38 109 VAL A N 1
ATOM 862 C CA . VAL A 1 109 ? -10.434 6.436 21.473 1.00 77.38 109 VAL A CA 1
ATOM 863 C C . VAL A 1 109 ? -11.573 5.607 22.048 1.00 77.38 109 VAL A C 1
ATOM 865 O O . VAL A 1 109 ? -12.619 6.146 22.419 1.00 77.38 109 VAL A O 1
ATOM 868 N N . LEU A 1 110 ? -11.350 4.299 22.121 1.00 77.44 110 LEU A N 1
ATOM 869 C CA . LEU A 1 110 ? -12.283 3.325 22.675 1.00 77.44 110 LEU A CA 1
ATOM 870 C C . LEU A 1 110 ? -11.745 2.870 24.024 1.00 77.44 110 LEU A C 1
ATOM 872 O O . LEU A 1 110 ? -10.619 2.379 24.094 1.00 77.44 110 LEU A O 1
ATOM 876 N N . LYS A 1 111 ? -12.538 3.048 25.078 1.00 79.00 111 LYS A N 1
ATOM 877 C CA . LYS A 1 111 ? -12.250 2.497 26.399 1.00 79.00 111 LYS A CA 1
ATOM 878 C C . LYS A 1 111 ? -12.989 1.175 26.531 1.00 79.00 111 LYS A C 1
ATOM 880 O O . LYS A 1 111 ? -14.208 1.144 26.354 1.00 79.00 111 LYS A O 1
ATOM 885 N N . THR A 1 112 ? -12.251 0.112 26.827 1.00 76.75 112 THR A N 1
ATOM 886 C CA . THR A 1 112 ? -12.824 -1.210 27.076 1.00 76.75 112 THR A CA 1
ATOM 887 C C . THR A 1 112 ? -12.605 -1.635 28.519 1.00 76.75 112 THR A C 1
ATOM 889 O O . THR A 1 112 ? -11.651 -1.193 29.156 1.00 76.75 112 THR A O 1
ATOM 892 N N . GLU A 1 113 ? -13.445 -2.541 29.016 1.00 75.56 113 GLU A N 1
ATOM 893 C CA . GLU A 1 113 ? -13.309 -3.116 30.365 1.00 75.56 113 GLU A CA 1
ATOM 894 C C . GLU A 1 113 ? -11.933 -3.795 30.567 1.00 75.56 113 GLU A C 1
ATOM 896 O O . GLU A 1 113 ? -11.383 -3.841 31.667 1.00 75.56 113 GLU A O 1
ATOM 901 N N . CYS A 1 114 ? -11.322 -4.311 29.487 1.00 74.19 114 CYS A N 1
ATOM 902 C CA . CYS A 1 114 ? -10.006 -4.946 29.540 1.00 74.19 114 CYS A CA 1
ATOM 903 C C . CYS A 1 114 ? -9.170 -4.711 28.269 1.00 74.19 114 CYS A C 1
ATOM 905 O O . CYS A 1 114 ? -9.005 -5.606 27.432 1.00 74.19 114 CYS A O 1
ATOM 907 N N . ASP A 1 115 ? -8.539 -3.538 28.174 1.00 66.94 115 ASP A N 1
ATOM 908 C CA . ASP A 1 115 ? -7.717 -3.126 27.021 1.00 66.94 115 ASP A CA 1
ATOM 909 C C . ASP A 1 115 ? -6.599 -4.126 26.671 1.00 66.94 115 ASP A C 1
ATOM 911 O O . ASP A 1 115 ? -6.182 -4.252 25.515 1.00 66.94 115 ASP A O 1
ATOM 915 N N . SER A 1 116 ? -6.104 -4.881 27.657 1.00 70.44 116 SER A N 1
ATOM 916 C CA . SER A 1 116 ? -5.025 -5.858 27.464 1.00 70.44 116 SER A CA 1
ATOM 917 C C . SER A 1 116 ? -5.407 -7.031 26.552 1.00 70.44 116 SER A C 1
ATOM 919 O O . SER A 1 116 ? -4.523 -7.573 25.877 1.00 70.44 116 SER A O 1
ATOM 921 N N . LYS A 1 117 ? -6.701 -7.389 26.498 1.00 69.12 117 LYS A N 1
ATOM 922 C CA . LYS A 1 117 ? -7.233 -8.476 25.659 1.00 69.12 117 LYS A CA 1
ATOM 923 C C . LYS A 1 117 ? -7.289 -8.089 24.183 1.00 69.12 117 LYS A C 1
ATOM 925 O O . LYS A 1 117 ? -7.104 -8.948 23.326 1.00 69.12 117 LYS A O 1
ATOM 930 N N . TYR A 1 118 ? -7.477 -6.803 23.896 1.00 65.25 118 TYR A N 1
ATOM 931 C CA . TYR A 1 118 ? -7.772 -6.320 22.547 1.00 65.25 118 TYR A CA 1
ATOM 932 C C . TYR A 1 118 ? -6.664 -5.444 21.936 1.00 65.25 118 TYR A C 1
ATOM 934 O O . TYR A 1 118 ? -6.790 -4.970 20.810 1.00 65.25 118 TYR A O 1
ATOM 942 N N . THR A 1 119 ? -5.538 -5.249 22.636 1.00 67.00 119 THR A N 1
ATOM 943 C CA . THR A 1 119 ? -4.400 -4.450 22.145 1.00 67.00 119 THR A CA 1
ATOM 944 C C . THR A 1 119 ? -3.113 -5.263 21.968 1.00 67.00 119 THR A C 1
ATOM 946 O O . THR A 1 119 ? -2.652 -5.991 22.857 1.00 67.00 119 THR A O 1
ATOM 949 N N . ASN A 1 120 ? -2.443 -5.089 20.824 1.00 67.06 120 ASN A N 1
ATOM 950 C CA . ASN A 1 120 ? -1.118 -5.666 20.565 1.00 67.06 120 ASN A CA 1
ATOM 951 C C . ASN A 1 120 ? -0.004 -4.921 21.342 1.00 67.06 120 ASN A C 1
ATOM 953 O O . ASN A 1 120 ? -0.102 -3.726 21.623 1.00 67.06 120 ASN A O 1
ATOM 957 N N . ARG A 1 121 ? 1.116 -5.597 21.638 1.00 68.44 121 ARG A N 1
ATOM 958 C CA . ARG A 1 121 ? 2.300 -5.055 22.335 1.00 68.44 121 ARG A CA 1
ATOM 959 C C . ARG A 1 121 ? 2.836 -3.765 21.704 1.00 68.44 121 ARG A C 1
ATOM 961 O O . ARG A 1 121 ? 3.328 -2.905 22.427 1.00 68.44 121 ARG A O 1
ATOM 968 N N . LYS A 1 122 ? 2.748 -3.617 20.376 1.00 65.50 122 LYS A N 1
ATOM 969 C CA . LYS A 1 122 ? 3.136 -2.379 19.672 1.00 65.50 122 LYS A CA 1
ATOM 970 C C . LYS A 1 122 ? 2.231 -1.199 20.032 1.00 65.50 122 LYS A C 1
ATOM 972 O O . LYS A 1 122 ? 2.752 -0.135 20.334 1.00 65.50 122 LYS A O 1
ATOM 977 N N . VAL A 1 123 ? 0.915 -1.410 20.058 1.00 63.78 123 VAL A N 1
ATOM 978 C CA . VAL A 1 123 ? -0.072 -0.386 20.439 1.00 63.78 123 VAL A CA 1
ATOM 979 C C . VAL A 1 123 ? 0.094 -0.020 21.905 1.00 63.78 123 VAL A C 1
ATOM 981 O O . VAL A 1 123 ? 0.173 1.153 22.224 1.00 63.78 123 VAL A O 1
ATOM 984 N N . ARG A 1 124 ? 0.291 -1.006 22.789 1.00 66.00 124 ARG A N 1
ATOM 985 C CA . ARG A 1 124 ? 0.591 -0.745 24.207 1.00 66.00 124 ARG A CA 1
ATOM 986 C C . ARG A 1 124 ? 1.854 0.094 24.397 1.00 66.00 124 ARG A C 1
ATOM 988 O O . ARG A 1 124 ? 1.865 1.006 25.211 1.00 66.00 124 ARG A O 1
ATOM 995 N N . LYS A 1 125 ? 2.918 -0.186 23.634 1.00 65.38 125 LYS A N 1
ATOM 996 C CA . LYS A 1 125 ? 4.129 0.650 23.636 1.00 65.38 125 LYS A CA 1
ATOM 997 C C . LYS A 1 125 ? 3.849 2.058 23.113 1.00 65.38 125 LYS A C 1
ATOM 999 O O . LYS A 1 125 ? 4.358 3.007 23.687 1.00 65.38 125 LYS A O 1
ATOM 1004 N N . LEU A 1 126 ? 3.057 2.188 22.050 1.00 62.47 126 LEU A N 1
ATOM 1005 C CA . LEU A 1 126 ? 2.707 3.483 21.476 1.00 62.47 126 LEU A CA 1
ATOM 1006 C C . LEU A 1 126 ? 1.854 4.314 22.443 1.00 62.47 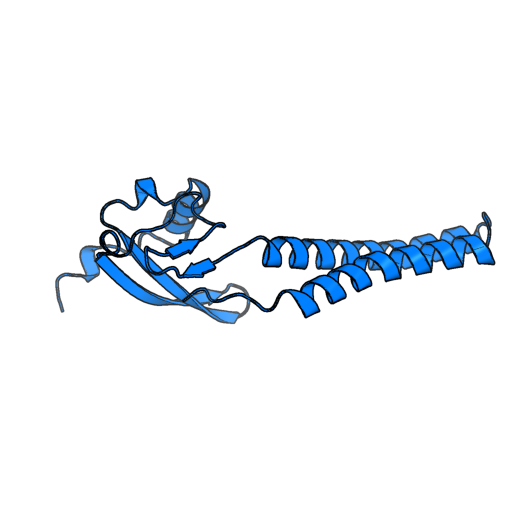126 LEU A C 1
ATOM 1008 O O . LEU A 1 126 ? 2.183 5.466 22.672 1.00 62.47 126 LEU A O 1
ATOM 1012 N N . ASN A 1 127 ? 0.840 3.716 23.072 1.00 62.28 127 ASN A N 1
ATOM 1013 C CA . ASN A 1 127 ? 0.012 4.364 24.091 1.00 62.28 127 ASN A CA 1
ATOM 1014 C C . ASN A 1 127 ? 0.866 4.844 25.271 1.00 62.28 127 ASN A C 1
ATOM 1016 O O . ASN A 1 127 ? 0.712 5.975 25.707 1.00 62.28 127 ASN A O 1
ATOM 1020 N N . ARG A 1 128 ? 1.842 4.040 25.720 1.00 61.50 128 ARG A N 1
ATOM 1021 C CA . ARG A 1 128 ? 2.808 4.464 26.749 1.00 61.50 128 ARG A CA 1
ATOM 1022 C C . ARG A 1 128 ? 3.679 5.641 26.310 1.00 61.50 128 ARG A C 1
ATOM 1024 O O . ARG A 1 128 ? 3.979 6.501 27.123 1.00 61.50 128 ARG A O 1
ATOM 1031 N N . LEU A 1 129 ? 4.100 5.675 25.044 1.00 54.69 129 LEU A N 1
ATOM 1032 C CA . LEU A 1 129 ? 4.931 6.756 24.491 1.00 54.69 129 LEU A CA 1
ATOM 1033 C C . LEU A 1 129 ? 4.143 8.045 24.237 1.00 54.69 129 LEU A C 1
ATOM 1035 O O . LEU A 1 129 ? 4.703 9.129 24.336 1.00 54.69 129 LEU A O 1
ATOM 1039 N N . ILE A 1 130 ? 2.859 7.924 23.901 1.00 57.84 130 ILE A N 1
ATOM 1040 C CA . ILE A 1 130 ? 1.926 9.047 23.748 1.00 57.84 130 ILE A CA 1
ATOM 1041 C C . ILE A 1 130 ? 1.505 9.599 25.128 1.00 57.84 130 ILE A C 1
ATOM 1043 O O . ILE A 1 130 ? 0.942 10.687 25.212 1.00 57.84 130 ILE A O 1
ATOM 1047 N N . GLY A 1 131 ? 1.866 8.890 26.201 1.00 42.38 131 GLY A N 1
ATOM 1048 C CA . GLY A 1 131 ? 1.418 9.133 27.560 1.00 42.38 131 GLY A CA 1
ATOM 1049 C C . GLY A 1 131 ? 0.124 8.369 27.805 1.00 42.38 131 GLY A C 1
ATOM 1050 O O . GLY A 1 131 ? -0.882 8.588 27.127 1.00 42.38 131 GLY A O 1
ATOM 1051 N N . GLU A 1 132 ? 0.131 7.488 28.805 1.00 45.03 132 GLU A N 1
ATOM 1052 C CA . GLU A 1 132 ? -1.082 7.261 29.588 1.00 45.03 132 GLU A CA 1
ATOM 1053 C C . GLU A 1 132 ? -1.457 8.639 30.146 1.00 45.03 132 GLU A C 1
ATOM 1055 O O . GLU A 1 132 ? -0.884 9.092 31.127 1.00 45.03 132 GLU A O 1
ATOM 1060 N N . VAL A 1 133 ? -2.306 9.386 29.435 1.00 44.84 133 VAL A N 1
ATOM 1061 C CA . VAL A 1 133 ? -2.857 10.628 29.976 1.00 44.84 133 VAL A CA 1
ATOM 1062 C C . VAL A 1 133 ? -3.748 10.198 31.129 1.00 44.84 133 VAL A C 1
ATOM 1064 O O . VAL A 1 133 ? -4.744 9.509 30.896 1.00 44.84 133 VAL A O 1
ATOM 1067 N N . ASP A 1 134 ? -3.321 10.565 32.332 1.00 37.69 134 ASP A N 1
ATOM 1068 C CA . ASP A 1 134 ? -3.827 10.121 33.622 1.00 37.69 134 ASP A CA 1
ATOM 1069 C C . ASP A 1 134 ? -5.347 9.887 33.667 1.00 37.69 134 ASP A C 1
ATOM 1071 O O . ASP A 1 134 ? -6.136 10.747 33.250 1.00 37.69 134 ASP A O 1
ATOM 1075 N N . PRO A 1 135 ? -5.795 8.761 34.253 1.00 43.19 135 PRO A N 1
ATOM 1076 C CA . PRO A 1 135 ? -7.197 8.570 34.604 1.00 43.19 135 PRO A CA 1
ATOM 1077 C C . PRO A 1 135 ? -7.691 9.562 35.677 1.00 43.19 135 PRO A C 1
ATOM 1079 O O . PRO A 1 135 ? -8.898 9.666 35.872 1.00 43.19 135 PRO A O 1
ATOM 1082 N N . GLU A 1 136 ? -6.812 10.334 36.327 1.00 38.41 136 GLU A N 1
ATOM 1083 C CA . GLU A 1 136 ? -7.171 11.279 37.399 1.00 38.41 136 GLU A CA 1
ATOM 1084 C C . GLU A 1 136 ? -7.859 12.573 36.928 1.00 38.41 136 GLU A C 1
ATOM 1086 O O . GLU A 1 136 ? -8.474 13.261 37.735 1.00 38.41 136 GLU A O 1
ATOM 1091 N N . ILE A 1 137 ? -7.897 12.875 35.623 1.00 42.56 137 ILE A N 1
ATOM 1092 C CA . ILE A 1 137 ? -8.700 14.008 35.102 1.00 42.56 137 ILE A CA 1
ATOM 1093 C C . ILE A 1 137 ? -10.212 13.663 35.052 1.00 42.56 137 ILE A C 1
ATOM 1095 O O . ILE A 1 137 ? -11.043 14.479 34.662 1.00 42.56 137 ILE A O 1
ATOM 1099 N N . TRP A 1 138 ? -10.616 12.456 35.471 1.00 43.91 138 TRP A N 1
ATOM 1100 C CA . TRP A 1 138 ? -12.022 12.022 35.473 1.00 43.91 138 TRP A CA 1
ATOM 1101 C C . TRP A 1 138 ? -12.782 12.268 36.779 1.00 43.91 138 TRP A C 1
ATOM 1103 O O . TRP A 1 138 ? -13.992 12.042 36.815 1.00 43.91 138 TRP A O 1
ATOM 1113 N N . THR A 1 139 ? -12.129 12.777 37.823 1.00 37.03 139 THR A N 1
ATOM 1114 C CA . THR A 1 139 ? -12.799 13.169 39.070 1.00 37.03 139 THR A CA 1
ATOM 1115 C C . THR A 1 139 ? -12.304 14.532 39.546 1.00 37.03 139 THR A C 1
ATOM 1117 O O . THR A 1 139 ? -11.392 14.604 40.361 1.00 37.03 139 THR A O 1
ATOM 1120 N N . GLY A 1 140 ? -12.937 15.609 39.072 1.00 34.94 140 GLY A N 1
ATOM 1121 C CA . GLY A 1 140 ? -12.922 16.902 39.767 1.00 34.94 140 GLY A CA 1
ATOM 1122 C C . GLY A 1 140 ? -12.480 18.110 38.942 1.00 34.94 140 GLY A C 1
ATOM 1123 O O . GLY A 1 140 ? -11.315 18.487 38.993 1.00 34.94 140 GLY A O 1
ATOM 1124 N N . ALA A 1 141 ? -13.437 18.731 38.246 1.00 31.42 141 ALA A N 1
ATOM 1125 C CA . ALA A 1 141 ? -13.728 20.175 38.237 1.00 31.42 141 ALA A CA 1
ATOM 1126 C C . ALA A 1 141 ? -14.892 20.446 37.272 1.00 31.42 141 ALA A C 1
ATOM 1128 O O . ALA A 1 141 ? -14.806 19.994 36.108 1.00 31.42 141 ALA A O 1
#

Foldseek 3Di:
DWPDDPCVVLVVLLVCLQVVLVVQLVVLCVPVPPDPVSVVSNVVSVVVNVVSNVVSVVSVVVNVQDFTQDPQATDGPVFFPDGDGPVQFPDWDWDFDQDPVGDTDIDIDTDGPDVPRGGDPVVVVVCVVVDPPDPVVVDDD

Radius of gyration: 22.76 Å; chains: 1; bounding box: 49×30×68 Å

=== Feature glossary ===
Legend for the data blocks above and below:

— What the protein is —

Sequence gives the chain of amino acids in standard one-letter code (A=alanine, C=cysteine, …, Y=tyrosine), read N→C. It is the only feature that is directly encoded by the gene; all structural features are derived from the folded form of this sequence.

The annotation block draws on four external resources. InterPro: which protein families and domains the sequence belongs to. GO: standardized terms for what the protein does, what process it participates in, and where in the cell it acts. CATH: which structural fold it has in the CATH hierarchy. Organism: the species of origin.

— Where its atoms are —

Atomic coordinates in PDBx/mmCIF format — the same representation the Protein Data Bank distributes. Each line of the _atom_site loop places one backbone atom in Cartesian space (units: ångströms, origin: arbitrary).

Six rendered views show the 3D structure from the faces of a cube — i.e. along ±x, ±y, ±z. Rendering representation is drawn randomly per protein from cartoon (secondary-structure ribbons), sticks (backbone bonds), or molecular surface; coloring is either N→C rainbow (blue at the N-terminus through red at the C-terminus) or one color per chain.

— Local backbone conformation —

DSSP 8-state secondary structure assigns each residue one of H (α-helix), G (3₁₀-helix), I (π-helix), E (extended β-strand), B (isolated β-bridge), T (hydrogen-bonded turn), S (bend), or '-' (coil). The assignment is computed from backbone hydrogen-bond geometry via the Kabsch–Sander algorithm.

P-SEA three-state annotation labels each residue as helix, strand, or coil based purely on the geometry of the Cα trace. It serves as a fallback when the full backbone (and thus DSSP) is unavailable.

φ (phi) and ψ (psi) are the two rotatable backbone dihedrals per residue: φ is the C(i-1)–N–Cα–C torsion, ψ is the N–Cα–C–N(i+1) torsion, both in degrees on (−180°, 180°]. α-helical residues cluster near (−60°, −45°); β-strand residues near (−120°, +130°). A Ramachandran plot is simply a scatter of (φ, ψ) for every residue.

— Global shape and packing —

Radius of gyration (Rg) is the root-mean-square distance of Cα atoms from their centroid — a single number for overall size and compactness. A globular domain of N residues has Rg ≈ 2.2·N^0.38 Å; an extended or disordered chain has a much larger Rg. The Cα contact count is the number of residue pairs whose Cα atoms are within 8 Å and are more than four positions apart in sequence — a standard proxy for tertiary packing density. The bounding box is the smallest axis-aligned box enclosing all Cα atoms.

Accessible surface area quantifies burial. A residue with SASA near zero is packed into the hydrophobic core; one with SASA >100 Å² sits on the surface. Computed here via the Shrake–Rupley numerical algorithm with a 1.4 Å probe.

The contact map is a binary N×N matrix image: pixel (i, j) is dark where Cα_i and Cα_j are within 8 Å and |i−j|>4. Because the |i−j|>4 filter removes local helical contacts, off-diagonal stripes parallel to the main diagonal indicate parallel β-sheets; stripes perpendicular to it indicate antiparallel β-sheets. The Ramachandran plot scatters every residue's (φ, ψ) pair against the sterically allowed regions. The PAE heatmap renders the predicted-aligned-error matrix.

— Structural neighborhood —

A 3Di character summarizes, for each residue, the relative orientation of the Cα frame of its nearest spatial neighbor. Because it encodes fold topology rather than chemistry, 3Di alignments detect remote structural similarity that sequence alignment misses.

Structural nearest neighbors (via Foldseek easy-search vs the PDB). Reported per hit: target PDB id, E-value, and alignment TM-score. A TM-score above ~0.5 is the conventional threshold for 'same fold'.

— Confidence and disorder —

For AlphaFold models, the B-factor field carries pLDDT — the model's own estimate of local accuracy on a 0–100 scale. Regions with pLDDT<50 should be treated as essentially unmodeled; they often correspond to intrinsically disordered segments.

B-factor (Debye–Waller factor) reflects atomic displacement in the crystal lattice. It is an experimental observable (units Å²), not a prediction; low values mean the atom is pinned down, high values mean it moves or is heterogeneous across the crystal.

Predicted Aligned Error (PAE) is an AlphaFold confidence matrix: entry (i, j) is the expected error in the position of residue j, in ångströms, when the prediction is superimposed on the true structure at residue i. Low PAE within a block of residues means that block is internally rigid and well-predicted; high PAE between two blocks means their relative placement is uncertain even if each block individually is confident.